Protein AF-A0A1Z8L469-F1 (afdb_monomer)

pLDDT: mean 81.45, std 13.42, range [45.41, 95.38]

Sequence (84 aa):
MKKFIVHYEIVFEKYDNAVQGSMEVKLGEEMSDPDGYVYKVKNEDDAMKYVDDFYYHNAESDMIRLPKDFDGDTHLDITKVIKK

Structure (mmCIF, N/CA/C/O backbone):
data_AF-A0A1Z8L469-F1
#
_entry.id   AF-A0A1Z8L469-F1
#
loop_
_atom_site.group_PDB
_atom_site.id
_atom_site.type_symbol
_atom_site.label_atom_id
_atom_site.label_alt_id
_atom_site.label_comp_id
_atom_site.label_asym_id
_atom_site.label_entity_id
_atom_site.label_seq_id
_atom_site.pdbx_PDB_ins_code
_atom_site.Cartn_x
_atom_site.Cartn_y
_atom_site.Cartn_z
_atom_site.occupancy
_atom_site.B_iso_or_equiv
_atom_site.auth_seq_id
_atom_site.auth_comp_id
_atom_site.auth_asym_id
_atom_site.auth_atom_id
_atom_site.pdbx_PDB_model_num
ATOM 1 N N . MET A 1 1 ? -7.311 -6.217 17.338 1.00 73.88 1 MET A N 1
ATOM 2 C CA . MET A 1 1 ? -7.173 -4.888 16.709 1.00 73.88 1 MET A CA 1
ATOM 3 C C . MET A 1 1 ? -7.680 -5.013 15.287 1.00 73.88 1 MET A C 1
ATOM 5 O O . MET A 1 1 ? -7.331 -6.008 14.664 1.00 73.88 1 MET A O 1
ATOM 9 N N . LYS A 1 2 ? -8.551 -4.111 14.821 1.00 89.50 2 LYS A N 1
ATOM 10 C CA . LYS A 1 2 ? -9.099 -4.213 13.459 1.00 89.50 2 LYS A CA 1
ATOM 11 C C . LYS A 1 2 ? -8.037 -3.779 12.450 1.00 89.50 2 LYS A C 1
ATOM 13 O O . LYS A 1 2 ? -7.319 -2.814 12.710 1.00 89.50 2 LYS A O 1
ATOM 18 N N . LYS A 1 3 ? -7.940 -4.477 11.325 1.00 93.75 3 LYS A N 1
ATOM 19 C CA . LYS A 1 3 ? -6.966 -4.188 10.269 1.00 93.75 3 LYS A CA 1
ATOM 20 C C . LYS A 1 3 ? -7.486 -4.572 8.891 1.00 93.75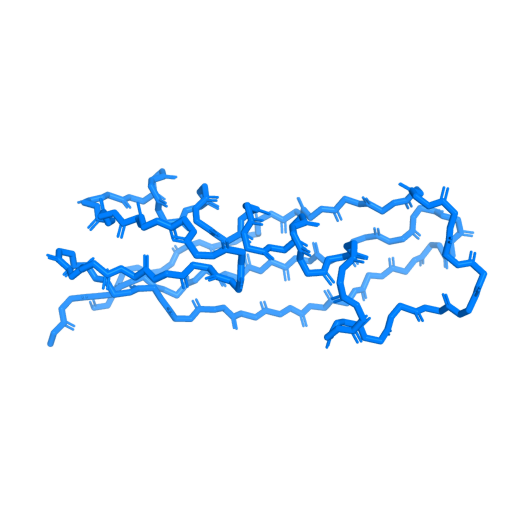 3 LYS A C 1
ATOM 22 O O . LYS A 1 3 ? -8.420 -5.362 8.766 1.00 93.75 3 LYS A O 1
ATOM 27 N N . PHE A 1 4 ? -6.845 -4.038 7.867 1.00 95.12 4 PHE A N 1
ATOM 28 C CA . PHE A 1 4 ? -6.946 -4.511 6.500 1.00 95.12 4 PHE A CA 1
ATOM 29 C C . PHE A 1 4 ? -5.650 -5.217 6.109 1.00 95.12 4 PHE A C 1
ATOM 31 O O . PHE A 1 4 ? -4.564 -4.824 6.526 1.00 95.12 4 PHE A O 1
ATOM 38 N N . ILE A 1 5 ? -5.770 -6.282 5.327 1.00 95.38 5 ILE A N 1
ATOM 39 C CA . ILE A 1 5 ? -4.665 -6.843 4.556 1.00 95.38 5 ILE A CA 1
ATOM 40 C C . ILE A 1 5 ? -4.947 -6.481 3.108 1.00 95.38 5 ILE A C 1
ATOM 42 O O . ILE A 1 5 ? -5.933 -6.957 2.542 1.00 95.38 5 ILE A O 1
ATOM 46 N N . VAL A 1 6 ? -4.112 -5.618 2.547 1.00 94.25 6 VAL A N 1
ATOM 47 C CA . VAL A 1 6 ? -4.203 -5.180 1.155 1.00 94.25 6 VAL A CA 1
ATOM 48 C C . VAL A 1 6 ? -3.207 -6.006 0.358 1.00 94.25 6 VAL A C 1
ATOM 50 O O . VAL A 1 6 ? -2.013 -5.977 0.644 1.00 94.25 6 VAL A O 1
ATOM 53 N N . HIS A 1 7 ? -3.701 -6.779 -0.597 1.00 93.88 7 HIS A N 1
ATOM 54 C CA . HIS A 1 7 ? -2.902 -7.514 -1.567 1.00 93.88 7 HIS A CA 1
ATOM 55 C C . HIS A 1 7 ? -2.796 -6.688 -2.841 1.00 93.88 7 HIS A C 1
ATOM 57 O O . HIS A 1 7 ? -3.795 -6.131 -3.302 1.00 93.88 7 HIS A O 1
ATOM 63 N N . TYR A 1 8 ? -1.596 -6.631 -3.399 1.00 90.94 8 TYR A N 1
ATOM 64 C CA . TYR A 1 8 ? -1.301 -5.826 -4.571 1.00 90.94 8 TYR A CA 1
ATOM 65 C C . TYR A 1 8 ? -0.304 -6.530 -5.486 1.00 90.94 8 TYR A C 1
ATOM 67 O O . TYR A 1 8 ? 0.426 -7.432 -5.064 1.00 90.94 8 TYR A O 1
ATOM 75 N N . GLU A 1 9 ? -0.283 -6.102 -6.737 1.00 90.12 9 GLU A N 1
ATOM 76 C CA . GLU A 1 9 ? 0.691 -6.479 -7.747 1.00 90.12 9 GLU A CA 1
ATOM 77 C C . GLU A 1 9 ? 1.401 -5.226 -8.232 1.00 90.12 9 GLU A C 1
ATOM 79 O O . GLU A 1 9 ? 0.780 -4.196 -8.466 1.00 90.12 9 GLU A O 1
ATOM 84 N N . ILE A 1 10 ? 2.716 -5.315 -8.352 1.00 85.06 10 ILE A N 1
ATOM 85 C CA . ILE A 1 10 ? 3.531 -4.308 -9.013 1.00 85.06 10 ILE A CA 1
ATOM 86 C C . ILE A 1 10 ? 3.741 -4.814 -10.425 1.00 85.06 10 ILE A C 1
ATOM 88 O O . ILE A 1 10 ? 4.457 -5.803 -10.608 1.00 85.06 10 ILE A O 1
ATOM 92 N N . VAL A 1 11 ? 3.097 -4.180 -11.395 1.00 85.19 11 VAL A N 1
ATOM 93 C CA . VAL A 1 11 ? 3.175 -4.568 -12.802 1.00 85.19 11 VAL A CA 1
ATOM 94 C C . VAL A 1 11 ? 4.301 -3.782 -13.456 1.00 85.19 11 VAL A C 1
ATOM 96 O O . VAL A 1 11 ? 4.370 -2.565 -13.300 1.00 85.19 11 VAL A O 1
ATOM 99 N N . PHE A 1 12 ? 5.184 -4.463 -14.188 1.00 79.94 12 PHE A N 1
ATOM 100 C CA . PHE A 1 12 ? 6.196 -3.803 -15.007 1.00 79.94 12 PHE A CA 1
ATOM 101 C C . PHE A 1 12 ? 5.875 -4.036 -16.482 1.00 79.94 12 PHE A C 1
ATOM 103 O O . PHE A 1 12 ? 6.173 -5.093 -17.046 1.00 79.94 12 PHE A O 1
ATOM 110 N N . GLU A 1 13 ? 5.271 -3.035 -17.122 1.00 78.06 13 GLU A N 1
ATOM 111 C CA . GLU A 1 13 ? 4.695 -3.179 -18.464 1.00 78.06 13 GLU A CA 1
ATOM 112 C C . GLU A 1 13 ? 5.747 -3.566 -19.515 1.00 78.06 13 GLU A C 1
ATOM 114 O O . GLU A 1 13 ? 5.484 -4.377 -20.403 1.00 78.06 13 GLU A O 1
ATOM 119 N N . LYS A 1 14 ? 6.980 -3.060 -19.380 1.00 77.50 14 LYS A N 1
ATOM 120 C CA . LYS A 1 14 ? 8.080 -3.365 -20.314 1.00 77.50 14 LYS A CA 1
ATOM 121 C C . LYS A 1 14 ? 8.580 -4.800 -20.256 1.00 77.50 14 LYS A C 1
ATOM 123 O O . LYS A 1 14 ? 9.165 -5.274 -21.229 1.00 77.50 14 LYS A O 1
ATOM 128 N N . TYR A 1 15 ? 8.402 -5.469 -19.122 1.00 74.94 15 TYR A N 1
ATOM 129 C CA . TYR A 1 15 ? 8.992 -6.780 -18.862 1.00 74.94 15 TYR A CA 1
ATOM 130 C C . TYR A 1 15 ? 7.952 -7.906 -18.855 1.00 74.94 15 TYR A C 1
ATOM 132 O O . TYR A 1 15 ? 8.334 -9.047 -18.593 1.00 74.94 15 TYR A O 1
ATOM 140 N N . ASP A 1 16 ? 6.678 -7.594 -19.148 1.00 80.19 16 ASP A N 1
ATOM 141 C CA . ASP A 1 16 ? 5.536 -8.524 -19.101 1.00 80.19 16 ASP A CA 1
ATOM 142 C C . ASP A 1 16 ? 5.569 -9.394 -17.832 1.00 80.19 16 ASP A C 1
ATOM 144 O O . ASP A 1 16 ? 5.495 -10.625 -17.856 1.00 80.19 16 ASP A O 1
ATOM 148 N N . ASN A 1 17 ? 5.814 -8.739 -16.696 1.00 79.62 17 ASN A N 1
ATOM 149 C CA . ASN A 1 17 ? 5.945 -9.393 -15.407 1.00 79.62 17 ASN A CA 1
ATOM 150 C C . ASN A 1 17 ? 5.258 -8.578 -14.307 1.00 79.62 17 ASN A C 1
ATOM 152 O O . ASN A 1 17 ? 5.004 -7.380 -14.431 1.00 79.62 17 ASN A O 1
ATOM 156 N N . ALA A 1 18 ? 4.960 -9.259 -13.204 1.00 84.19 18 ALA A N 1
ATOM 157 C CA . ALA A 1 18 ? 4.413 -8.634 -12.015 1.00 84.19 18 ALA A CA 1
ATOM 158 C C . ALA A 1 18 ? 4.995 -9.269 -10.751 1.00 84.19 18 ALA A C 1
ATOM 160 O O . ALA A 1 18 ? 5.300 -10.466 -10.715 1.00 84.19 18 ALA A O 1
ATOM 161 N N . VAL A 1 19 ? 5.142 -8.464 -9.700 1.00 84.00 19 VAL A N 1
ATOM 162 C CA . VAL A 1 19 ? 5.550 -8.922 -8.368 1.00 84.00 19 VAL A CA 1
ATOM 163 C C . VAL A 1 19 ? 4.386 -8.750 -7.408 1.00 84.00 19 VAL A C 1
ATOM 165 O O . VAL A 1 19 ? 3.867 -7.652 -7.237 1.00 84.00 19 VAL A O 1
ATOM 168 N N . GLN A 1 20 ? 3.992 -9.839 -6.751 1.00 88.31 20 GLN A N 1
ATOM 169 C CA . GLN A 1 20 ? 2.902 -9.820 -5.781 1.00 88.31 20 GLN A CA 1
ATOM 170 C C . GLN A 1 20 ? 3.404 -9.422 -4.390 1.00 88.31 20 GLN A C 1
ATOM 172 O O . GLN A 1 20 ? 4.466 -9.864 -3.942 1.00 88.31 20 GLN A O 1
ATOM 177 N N . GLY A 1 21 ? 2.599 -8.640 -3.677 1.00 87.88 21 GLY A N 1
ATOM 178 C CA . GLY A 1 21 ? 2.862 -8.207 -2.312 1.00 87.88 21 GLY A CA 1
ATOM 179 C C . GLY A 1 21 ? 1.599 -8.149 -1.458 1.00 87.88 21 GLY A C 1
ATOM 180 O O . GLY A 1 21 ? 0.469 -8.316 -1.925 1.00 87.88 21 GLY A O 1
ATOM 181 N N . SER A 1 22 ? 1.795 -7.933 -0.159 1.00 92.00 22 SER A N 1
ATOM 182 C CA . SER A 1 22 ? 0.696 -7.629 0.751 1.00 92.00 22 SER A CA 1
ATOM 183 C C . SER A 1 22 ? 1.152 -6.730 1.887 1.00 92.00 22 SER A C 1
ATOM 185 O O . SER A 1 22 ? 2.230 -6.952 2.440 1.00 92.00 22 SER A O 1
ATOM 187 N N . MET A 1 23 ? 0.302 -5.787 2.284 1.00 90.88 23 MET A N 1
ATOM 188 C CA . MET A 1 23 ? 0.555 -4.870 3.388 1.00 90.88 23 MET A CA 1
ATOM 189 C C . MET A 1 23 ? -0.535 -4.975 4.455 1.00 90.88 23 MET A C 1
ATOM 191 O O . MET A 1 23 ? -1.730 -5.042 4.158 1.00 90.88 23 MET A O 1
ATOM 195 N N . GLU A 1 24 ? -0.106 -4.988 5.716 1.00 93.88 24 GLU A N 1
ATOM 196 C CA . GLU A 1 24 ? -0.999 -4.864 6.863 1.00 93.88 24 GLU A CA 1
ATOM 197 C C . GLU A 1 24 ? -1.240 -3.389 7.178 1.00 93.88 24 GLU A C 1
ATOM 199 O O . GLU A 1 24 ? -0.309 -2.643 7.467 1.00 93.88 24 GLU A O 1
ATOM 204 N N . VAL A 1 25 ? -2.510 -2.998 7.170 1.00 92.81 25 VAL A N 1
ATOM 205 C CA . VAL A 1 25 ? -2.965 -1.628 7.378 1.00 92.81 25 VAL A CA 1
ATOM 206 C C . VAL A 1 25 ? -3.855 -1.577 8.614 1.00 92.81 25 VAL A C 1
ATOM 208 O O . VAL A 1 25 ? -4.917 -2.201 8.676 1.00 92.81 25 VAL A O 1
ATOM 211 N N . LYS A 1 26 ? -3.421 -0.848 9.639 1.00 93.19 26 LYS A N 1
ATOM 212 C CA . LYS A 1 26 ? -4.116 -0.788 10.929 1.00 93.19 26 LYS A CA 1
ATOM 213 C C . LYS A 1 26 ? -5.313 0.160 10.869 1.00 93.19 26 LYS A C 1
ATOM 215 O O . LYS A 1 26 ? -5.197 1.285 10.398 1.00 93.19 26 LYS A O 1
ATOM 220 N N . LEU A 1 27 ? -6.464 -0.273 11.387 1.00 91.06 27 LEU A N 1
ATOM 221 C CA . LEU A 1 27 ? -7.681 0.541 11.394 1.00 91.06 27 LEU A CA 1
ATOM 222 C C . LEU A 1 27 ? -7.728 1.468 12.613 1.00 91.06 27 LEU A C 1
ATOM 224 O O . LEU A 1 27 ? -7.680 1.002 13.752 1.00 91.06 27 LEU A O 1
ATOM 228 N N . GLY A 1 28 ? -7.945 2.760 12.373 1.00 85.00 28 GLY A N 1
ATOM 229 C CA . GLY A 1 28 ? -8.180 3.768 13.409 1.00 85.00 28 GLY A CA 1
ATOM 230 C C . GLY A 1 28 ? -6.919 4.306 14.091 1.00 85.00 28 GLY A C 1
ATOM 231 O O . GLY A 1 28 ? -7.038 5.250 14.873 1.00 85.00 28 GLY A O 1
ATOM 232 N N . GLU A 1 29 ? -5.748 3.752 13.775 1.00 85.50 29 GLU A N 1
ATOM 233 C CA . GLU A 1 29 ? -4.440 4.275 14.180 1.00 85.50 29 GLU A CA 1
ATOM 234 C C . GLU A 1 29 ? -3.884 5.218 13.108 1.00 85.50 29 GLU A C 1
ATOM 236 O O . GLU A 1 29 ? -4.241 5.126 11.932 1.00 85.50 29 GLU A O 1
ATOM 241 N N . GLU A 1 30 ? -3.027 6.141 13.537 1.00 90.31 30 GLU A N 1
ATOM 242 C CA . GLU A 1 30 ? -2.220 6.946 12.626 1.00 90.31 30 GLU A CA 1
ATOM 243 C C . GLU A 1 30 ? -1.038 6.105 12.143 1.00 90.31 30 GLU A C 1
ATOM 245 O O . GLU A 1 30 ? -0.332 5.484 12.941 1.00 90.31 30 GLU A O 1
ATOM 250 N N . MET A 1 31 ? -0.854 6.058 10.830 1.00 85.62 31 MET A N 1
ATOM 251 C CA . MET A 1 31 ? 0.279 5.410 10.181 1.00 85.62 31 MET A CA 1
ATOM 252 C C . MET A 1 31 ? 1.016 6.443 9.347 1.00 85.62 31 MET A C 1
ATOM 254 O O . MET A 1 31 ? 0.381 7.313 8.759 1.00 85.62 31 MET A O 1
ATOM 258 N N . SER A 1 32 ? 2.336 6.336 9.285 1.00 83.69 32 SER A N 1
ATOM 259 C CA . SER A 1 32 ? 3.153 7.200 8.438 1.00 83.69 32 SER A CA 1
ATOM 260 C C . SER A 1 32 ? 3.683 6.421 7.246 1.00 83.69 32 SER A C 1
ATOM 262 O O . SER A 1 32 ? 3.973 5.226 7.365 1.00 83.69 32 SER A O 1
ATOM 264 N N . ASP A 1 33 ? 3.791 7.083 6.103 1.00 79.31 33 ASP A N 1
ATOM 265 C CA . ASP A 1 33 ? 4.650 6.618 5.019 1.00 79.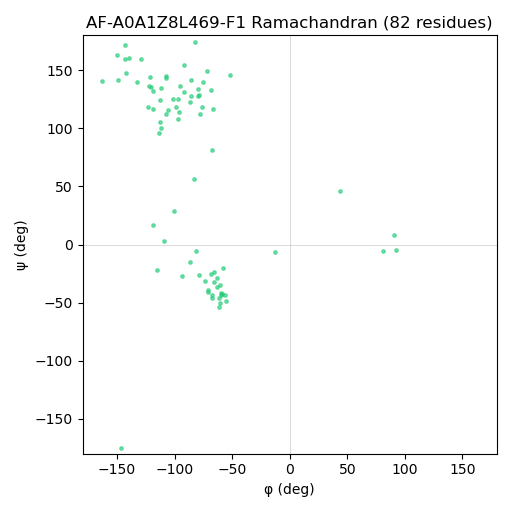31 33 ASP A CA 1
ATOM 266 C C . ASP A 1 33 ? 6.115 7.057 5.270 1.00 79.31 33 ASP A C 1
ATOM 268 O O . ASP A 1 33 ? 6.395 7.745 6.263 1.00 79.31 33 ASP A O 1
ATOM 272 N N . PRO A 1 34 ? 7.078 6.629 4.434 1.00 73.25 34 PRO A N 1
ATOM 273 C CA . PRO A 1 34 ? 8.484 7.001 4.603 1.00 73.25 34 PRO A CA 1
ATOM 274 C C . PRO A 1 34 ? 8.785 8.490 4.405 1.00 73.25 34 PRO A C 1
ATOM 276 O O . PRO A 1 34 ? 9.761 8.975 4.978 1.00 73.25 34 PRO A O 1
ATOM 279 N N . ASP A 1 35 ? 7.945 9.210 3.660 1.00 75.94 35 ASP A N 1
ATOM 280 C CA . ASP A 1 35 ? 8.070 10.655 3.431 1.00 75.94 35 ASP A CA 1
ATOM 281 C C . ASP A 1 35 ? 7.494 11.480 4.599 1.00 75.94 35 ASP A C 1
ATOM 283 O O . ASP A 1 35 ? 7.654 12.702 4.669 1.00 75.94 35 ASP A O 1
ATOM 287 N N . GLY A 1 36 ? 6.880 10.807 5.576 1.00 81.88 36 GLY A N 1
ATOM 288 C CA . GLY A 1 36 ? 6.358 11.396 6.802 1.00 81.88 36 GLY A CA 1
ATOM 289 C C . GLY A 1 36 ? 4.902 11.849 6.704 1.00 81.88 36 GLY A C 1
ATOM 290 O O . GLY A 1 36 ? 4.406 12.469 7.652 1.00 81.88 36 GLY A O 1
ATOM 291 N N . TYR A 1 37 ? 4.190 11.532 5.619 1.00 82.75 37 TYR A N 1
ATOM 292 C CA . TYR A 1 37 ? 2.753 11.772 5.527 1.00 82.75 37 TYR A CA 1
ATOM 293 C C . TYR A 1 37 ? 2.006 10.847 6.480 1.00 82.75 37 TYR A C 1
ATOM 295 O O . TYR A 1 37 ? 2.257 9.646 6.549 1.00 82.75 37 TYR A O 1
ATOM 303 N N . VAL A 1 38 ? 1.074 11.424 7.239 1.00 88.38 38 VAL A N 1
ATOM 304 C CA . VAL A 1 38 ? 0.291 10.705 8.247 1.00 88.38 38 VAL A CA 1
ATOM 305 C C . VAL A 1 38 ? -1.097 10.392 7.704 1.00 88.38 38 VAL A C 1
ATOM 307 O O . VAL A 1 38 ? -1.866 11.283 7.342 1.00 88.38 38 VAL A O 1
ATOM 310 N N . TYR A 1 39 ? -1.446 9.113 7.740 1.00 87.94 39 TYR A N 1
ATOM 311 C CA . TYR A 1 39 ? -2.712 8.557 7.300 1.00 87.94 39 TYR A CA 1
ATOM 312 C C . TYR A 1 39 ? -3.500 8.044 8.494 1.00 87.94 39 TYR A C 1
ATOM 314 O O . TYR A 1 39 ? -2.983 7.325 9.348 1.00 87.94 39 TYR A O 1
ATOM 322 N N . LYS A 1 40 ? -4.794 8.365 8.529 1.00 91.44 40 LYS A N 1
ATOM 323 C CA . LYS A 1 40 ? -5.733 7.795 9.495 1.00 91.44 40 LYS A CA 1
ATOM 324 C C . LYS A 1 40 ? -6.747 6.934 8.765 1.00 91.44 40 LYS A C 1
ATOM 326 O O . LYS A 1 40 ? -7.761 7.447 8.295 1.00 91.44 40 LYS A O 1
ATOM 331 N N . VAL A 1 41 ? -6.483 5.634 8.715 1.00 91.25 41 VAL A N 1
ATOM 332 C CA . VAL A 1 41 ? -7.301 4.678 7.962 1.00 91.25 41 VAL A CA 1
ATOM 333 C C . VAL A 1 41 ? -8.594 4.369 8.710 1.00 91.25 41 VAL A C 1
ATOM 335 O O . VAL A 1 41 ? -8.570 3.846 9.829 1.00 91.25 41 VAL A O 1
ATOM 338 N N . LYS A 1 42 ? -9.743 4.685 8.105 1.00 92.44 42 LYS A N 1
ATOM 339 C CA . LYS A 1 42 ? -11.078 4.483 8.700 1.00 92.44 42 LYS A CA 1
ATOM 340 C C . LYS A 1 42 ? -11.916 3.465 7.935 1.00 92.44 42 LYS A C 1
ATOM 342 O O . LYS A 1 42 ? -12.851 2.899 8.507 1.00 92.44 42 LYS A O 1
ATOM 347 N N . ASN A 1 43 ? -11.601 3.230 6.669 1.00 93.38 43 ASN A N 1
ATOM 348 C CA . ASN A 1 43 ? -12.334 2.336 5.783 1.00 93.38 43 ASN A CA 1
ATOM 349 C C . ASN A 1 43 ? -11.380 1.647 4.788 1.00 93.38 43 ASN A C 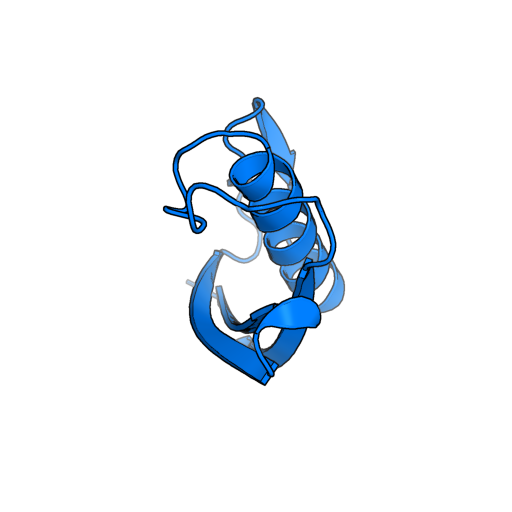1
ATOM 351 O O . ASN A 1 43 ? -10.161 1.743 4.916 1.00 93.38 43 ASN A O 1
ATOM 355 N N . GLU A 1 44 ? -11.959 0.879 3.868 1.00 93.50 44 GLU A N 1
ATOM 356 C CA . GLU A 1 44 ? -11.227 0.132 2.844 1.00 93.50 44 GLU A CA 1
ATOM 357 C C . GLU A 1 44 ? -10.544 1.061 1.834 1.00 93.50 44 GLU A C 1
ATOM 359 O O . GLU A 1 44 ? -9.363 0.877 1.562 1.00 93.50 44 GLU A O 1
ATOM 364 N N . ASP A 1 45 ? -11.238 2.106 1.377 1.00 93.50 45 ASP A N 1
ATOM 365 C CA . ASP A 1 45 ? -10.708 3.090 0.424 1.00 93.50 45 ASP A CA 1
ATOM 366 C C . ASP A 1 45 ? -9.466 3.813 0.974 1.00 93.50 45 ASP A C 1
ATOM 368 O O . ASP A 1 45 ? -8.467 3.971 0.277 1.00 93.50 45 ASP A O 1
ATOM 372 N N . ASP A 1 46 ? -9.487 4.192 2.255 1.00 92.69 46 ASP A N 1
ATOM 373 C CA . ASP A 1 46 ? -8.342 4.791 2.943 1.00 92.69 46 ASP A CA 1
ATOM 374 C C . ASP A 1 46 ? -7.157 3.812 3.007 1.00 92.69 46 ASP A C 1
ATOM 376 O O . ASP A 1 46 ? -6.002 4.226 2.927 1.00 92.69 46 ASP A O 1
ATOM 380 N N . ALA A 1 47 ? -7.432 2.513 3.183 1.00 92.50 47 ALA A N 1
ATOM 381 C CA . ALA A 1 47 ? -6.397 1.485 3.235 1.00 92.50 47 ALA A CA 1
ATOM 382 C C . ALA A 1 47 ? -5.770 1.256 1.859 1.00 92.50 47 ALA A C 1
ATOM 384 O O . ALA A 1 47 ? -4.555 1.113 1.764 1.00 92.50 47 ALA A O 1
ATOM 385 N N . MET A 1 48 ? -6.594 1.251 0.810 1.00 92.25 48 MET A N 1
ATOM 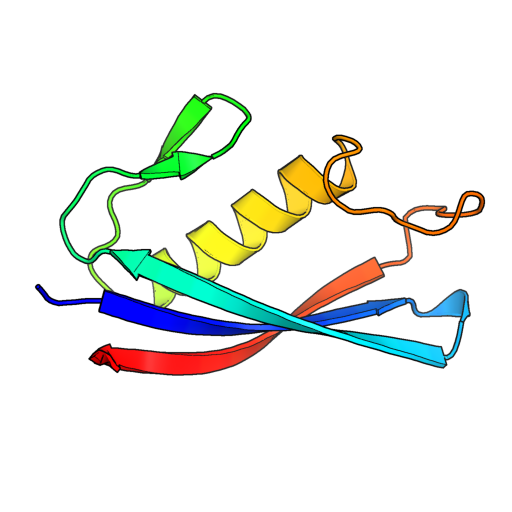386 C CA . MET A 1 48 ? -6.141 1.178 -0.574 1.00 92.25 48 MET A CA 1
ATOM 387 C C . MET A 1 48 ? -5.259 2.374 -0.917 1.00 92.25 48 MET A C 1
ATOM 389 O O . MET A 1 48 ? -4.131 2.184 -1.361 1.00 92.25 48 MET A O 1
ATOM 393 N N . LYS A 1 49 ? -5.730 3.588 -0.611 1.00 90.50 49 LYS A N 1
ATOM 394 C CA . LYS A 1 49 ? -4.970 4.818 -0.835 1.00 90.50 49 LYS A CA 1
ATOM 395 C C . LYS A 1 49 ? -3.642 4.830 -0.082 1.00 90.50 49 LYS A C 1
ATOM 397 O O . LYS A 1 49 ? -2.635 5.211 -0.653 1.00 90.50 49 LYS A O 1
ATOM 402 N N . TYR A 1 50 ? -3.627 4.397 1.180 1.00 90.00 50 TYR A N 1
ATOM 403 C CA . TYR A 1 50 ? -2.379 4.323 1.939 1.00 90.00 50 TYR A CA 1
ATOM 404 C C . TYR A 1 50 ? -1.349 3.412 1.264 1.00 90.00 50 TYR A C 1
ATOM 406 O O . TYR A 1 50 ? -0.180 3.763 1.216 1.00 90.00 50 TYR A O 1
ATOM 414 N N . VAL A 1 51 ? -1.764 2.248 0.756 1.00 89.50 51 VAL A N 1
ATOM 415 C CA . VAL A 1 51 ? -0.844 1.310 0.092 1.00 89.50 51 VAL A CA 1
ATOM 416 C C . VAL A 1 51 ? -0.373 1.838 -1.257 1.00 89.50 51 VAL A C 1
ATOM 418 O O . VAL A 1 51 ? 0.801 1.669 -1.578 1.00 89.50 51 VAL A O 1
ATOM 421 N N . ASP A 1 52 ? -1.263 2.480 -2.011 1.00 86.88 52 ASP A N 1
ATOM 422 C CA . ASP A 1 52 ? -0.938 3.130 -3.280 1.00 86.88 52 ASP A CA 1
ATOM 423 C C . ASP A 1 52 ? 0.088 4.257 -3.079 1.00 86.88 52 ASP A C 1
ATOM 425 O O . ASP A 1 52 ? 1.179 4.200 -3.642 1.00 86.88 52 ASP A O 1
ATOM 429 N N . ASP A 1 53 ? -0.195 5.196 -2.168 1.00 84.62 53 ASP A N 1
ATOM 430 C CA . ASP A 1 53 ? 0.708 6.301 -1.827 1.00 84.62 53 ASP A CA 1
ATOM 431 C C . ASP A 1 53 ? 2.040 5.765 -1.260 1.00 84.62 53 ASP A C 1
ATOM 433 O O . ASP A 1 53 ? 3.118 6.161 -1.704 1.00 84.62 53 ASP A O 1
ATOM 437 N N . PHE A 1 54 ? 1.992 4.802 -0.327 1.00 84.38 54 PHE A N 1
ATOM 438 C CA . PHE A 1 54 ? 3.195 4.171 0.225 1.00 84.38 54 PHE A CA 1
ATOM 439 C C . PHE A 1 54 ? 4.049 3.560 -0.885 1.00 84.38 54 PHE A C 1
ATOM 441 O O . PHE A 1 54 ? 5.268 3.709 -0.867 1.00 84.38 54 PHE A O 1
ATOM 448 N N . TYR A 1 55 ? 3.448 2.865 -1.851 1.00 77.75 55 TYR A N 1
ATOM 449 C CA . TYR A 1 55 ? 4.197 2.302 -2.966 1.00 77.75 55 TYR A CA 1
ATOM 450 C C . TYR A 1 55 ? 4.759 3.386 -3.883 1.00 77.75 55 TYR A C 1
ATOM 452 O O . TYR A 1 55 ? 5.940 3.315 -4.200 1.00 77.75 55 TYR A O 1
ATOM 460 N N . TYR A 1 56 ? 3.965 4.387 -4.266 1.00 73.81 56 TYR A N 1
ATOM 461 C CA . TYR A 1 56 ? 4.404 5.480 -5.134 1.00 73.81 56 TYR A CA 1
ATOM 462 C C . TYR A 1 56 ? 5.645 6.182 -4.557 1.00 73.81 56 TYR A C 1
ATOM 464 O O . TYR A 1 56 ? 6.679 6.274 -5.220 1.00 73.81 56 TYR A O 1
ATOM 472 N N . HIS A 1 57 ? 5.601 6.541 -3.272 1.00 71.69 57 HIS A N 1
ATOM 473 C CA . HIS A 1 57 ? 6.723 7.169 -2.571 1.00 71.69 57 HIS A CA 1
ATOM 474 C C . HIS A 1 57 ? 7.948 6.237 -2.425 1.00 71.69 57 HIS A C 1
ATOM 476 O O . HIS A 1 57 ? 9.091 6.685 -2.496 1.00 71.69 57 HIS A O 1
ATOM 482 N N . ASN A 1 58 ? 7.752 4.918 -2.289 1.00 65.56 58 ASN A N 1
ATO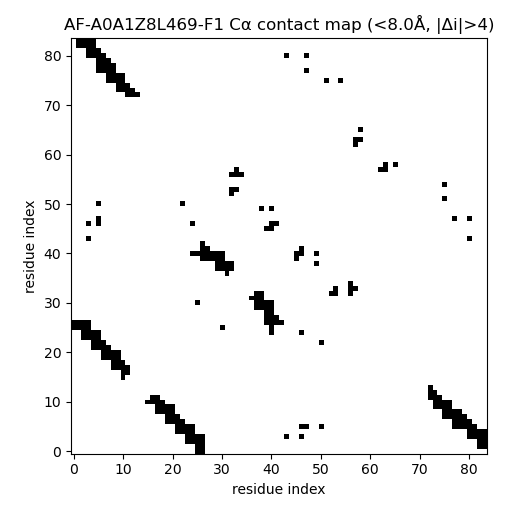M 483 C CA . ASN A 1 58 ? 8.852 3.937 -2.233 1.00 65.56 58 ASN A CA 1
ATOM 484 C C . ASN A 1 58 ? 9.341 3.436 -3.605 1.00 65.56 58 ASN A C 1
ATOM 486 O O . ASN A 1 58 ? 10.389 2.801 -3.683 1.00 65.56 58 ASN A O 1
ATOM 490 N N . ALA A 1 59 ? 8.601 3.648 -4.687 1.00 59.47 59 ALA A N 1
ATOM 491 C CA . ALA A 1 59 ? 9.103 3.403 -6.034 1.00 59.47 59 ALA A CA 1
ATOM 492 C C . ALA A 1 59 ? 10.102 4.504 -6.425 1.00 5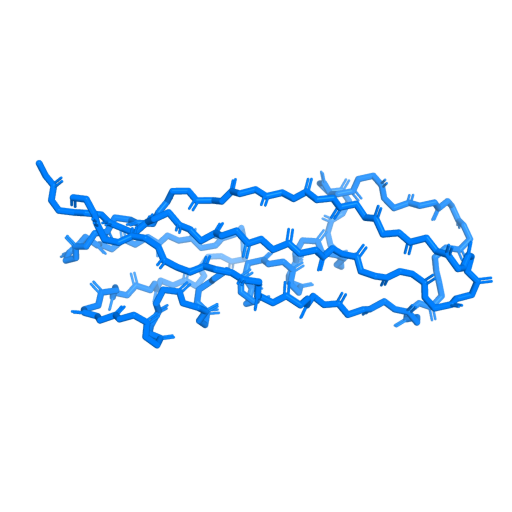9.47 59 ALA A C 1
ATOM 494 O O . ALA A 1 59 ? 11.080 4.238 -7.119 1.00 59.47 59 ALA A O 1
ATOM 495 N N . GLU A 1 60 ? 9.895 5.722 -5.915 1.00 55.28 60 GLU A N 1
ATOM 496 C CA . GLU A 1 60 ? 10.838 6.838 -6.041 1.00 55.28 60 GLU A CA 1
ATOM 497 C C . GLU A 1 60 ? 12.022 6.737 -5.054 1.00 55.28 60 GLU A C 1
ATOM 499 O O . GLU A 1 60 ? 13.114 7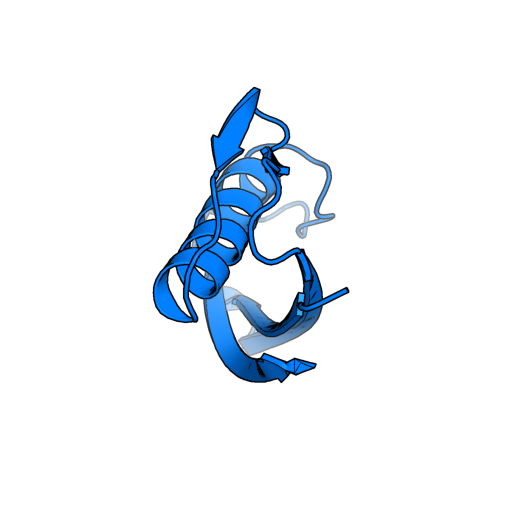.233 -5.336 1.00 55.28 60 GLU A O 1
ATOM 504 N N . SER A 1 61 ? 11.836 6.065 -3.913 1.00 48.19 61 SER A N 1
ATOM 505 C CA . SER A 1 61 ? 12.836 5.888 -2.853 1.00 48.19 61 SER A CA 1
ATOM 506 C C . SER A 1 61 ? 13.267 4.422 -2.760 1.00 48.19 61 SER A C 1
ATOM 508 O O . SER A 1 61 ? 12.494 3.640 -2.236 1.00 48.19 61 SER A O 1
ATOM 510 N N . ASP A 1 62 ? 14.473 4.070 -3.244 1.00 51.41 62 ASP A N 1
ATOM 511 C CA . ASP A 1 62 ? 15.267 2.798 -3.263 1.00 51.41 62 ASP A CA 1
ATOM 512 C C . ASP A 1 62 ? 14.892 1.553 -2.385 1.00 51.41 62 ASP A C 1
ATOM 514 O O . ASP A 1 62 ? 15.530 0.498 -2.486 1.00 51.41 62 ASP A O 1
ATOM 518 N N . MET A 1 63 ? 13.912 1.619 -1.486 1.00 45.41 63 MET A N 1
ATOM 519 C CA . MET A 1 63 ? 13.380 0.555 -0.633 1.00 45.41 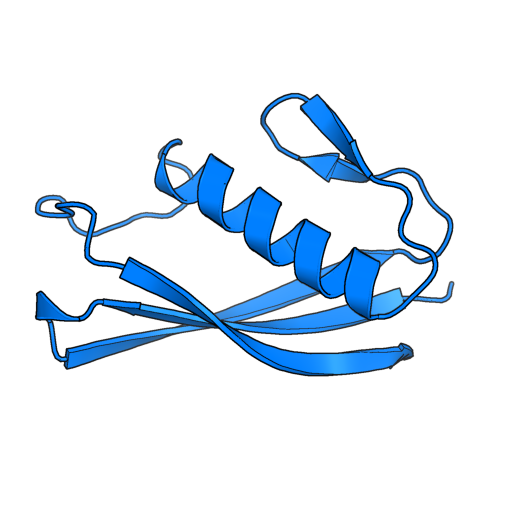63 MET A CA 1
ATOM 520 C C . MET A 1 63 ? 12.725 -0.594 -1.406 1.00 45.41 63 MET A C 1
ATOM 522 O O . MET A 1 63 ? 12.761 -1.738 -0.937 1.00 45.41 63 MET A O 1
ATOM 526 N N . ILE A 1 64 ? 12.170 -0.335 -2.590 1.00 58.03 64 ILE A N 1
ATOM 527 C CA . ILE A 1 64 ? 11.751 -1.385 -3.520 1.00 58.03 64 ILE A CA 1
ATOM 528 C C . ILE A 1 64 ? 12.903 -1.565 -4.499 1.00 58.03 64 ILE A C 1
ATOM 530 O O . ILE A 1 64 ? 13.233 -0.656 -5.252 1.00 58.03 64 ILE A O 1
ATOM 534 N N . ARG A 1 65 ? 13.557 -2.736 -4.476 1.00 55.66 65 ARG A N 1
ATOM 535 C CA . ARG A 1 65 ? 14.582 -3.085 -5.475 1.00 55.66 65 ARG A CA 1
ATOM 536 C C . ARG A 1 65 ? 13.918 -3.250 -6.837 1.00 55.66 65 ARG A C 1
ATOM 538 O O . ARG A 1 65 ? 13.632 -4.366 -7.269 1.00 55.66 65 ARG A O 1
ATOM 545 N N . LEU A 1 66 ? 13.676 -2.130 -7.494 1.00 59.47 66 LEU A N 1
ATOM 546 C CA . LEU A 1 66 ? 13.281 -2.077 -8.882 1.00 59.47 66 LEU A CA 1
ATOM 547 C C . LEU A 1 66 ? 14.507 -2.443 -9.744 1.00 59.47 66 LEU A C 1
ATOM 549 O O . LEU A 1 66 ? 15.654 -2.243 -9.317 1.00 59.47 66 LEU A O 1
ATOM 553 N N . PRO A 1 67 ? 14.317 -3.057 -10.924 1.00 57.69 67 PRO A N 1
ATOM 554 C CA . PRO A 1 67 ? 15.409 -3.290 -11.865 1.00 57.69 67 PRO A CA 1
ATOM 555 C C . PRO A 1 67 ? 16.177 -1.988 -12.140 1.00 57.69 67 PRO A C 1
ATOM 557 O O . PRO A 1 67 ? 15.582 -0.920 -12.185 1.00 57.69 67 PRO A O 1
ATOM 560 N N . LYS A 1 68 ? 17.498 -2.056 -12.352 1.00 54.00 68 LYS A N 1
ATOM 561 C CA . LYS A 1 68 ? 18.336 -0.862 -12.610 1.00 54.00 68 LYS A CA 1
ATOM 562 C C . LYS A 1 68 ? 17.902 -0.036 -13.831 1.00 54.00 68 LYS A C 1
ATOM 564 O O . LYS A 1 68 ? 18.264 1.131 -13.909 1.00 54.00 68 LYS A O 1
ATOM 569 N N . ASP A 1 69 ? 17.138 -0.642 -14.736 1.00 53.22 69 ASP A N 1
ATOM 570 C CA . ASP A 1 69 ? 16.582 -0.029 -15.944 1.00 53.22 69 ASP A CA 1
ATOM 571 C C . ASP A 1 69 ? 15.099 0.354 -15.753 1.00 53.22 69 ASP A C 1
ATOM 573 O O . ASP A 1 69 ? 14.300 0.304 -16.687 1.00 53.22 69 ASP A O 1
ATOM 577 N N . PHE A 1 70 ? 14.700 0.655 -14.516 1.00 58.69 70 PHE A N 1
ATOM 578 C CA . PHE A 1 70 ? 13.375 1.165 -14.187 1.00 58.69 70 PHE A CA 1
ATOM 579 C C . PHE A 1 70 ? 13.202 2.566 -14.779 1.00 58.69 70 PHE A C 1
ATOM 581 O O . PHE A 1 70 ? 13.915 3.497 -14.409 1.00 58.69 70 PHE A O 1
ATOM 588 N N . ASP A 1 71 ? 12.262 2.709 -15.707 1.00 60.91 71 ASP A N 1
ATOM 589 C CA . ASP A 1 71 ? 12.022 3.947 -16.454 1.00 60.91 71 ASP A CA 1
ATOM 590 C C . ASP A 1 71 ? 10.621 4.537 -16.243 1.00 60.91 71 ASP A C 1
ATOM 592 O O . ASP A 1 71 ? 10.206 5.423 -16.988 1.00 60.91 71 ASP A O 1
ATOM 596 N N . GLY A 1 72 ? 9.931 4.098 -15.187 1.00 59.75 72 GLY A N 1
ATOM 597 C CA . GLY A 1 72 ? 8.650 4.656 -14.753 1.00 59.75 72 GLY A CA 1
ATOM 598 C C . GLY A 1 72 ? 7.405 3.969 -15.319 1.00 59.75 72 GLY A C 1
ATOM 599 O O . GLY A 1 72 ? 6.313 4.289 -14.861 1.00 59.75 72 GLY A O 1
ATOM 600 N N . ASP A 1 73 ? 7.535 2.988 -16.222 1.00 72.56 73 ASP A N 1
ATOM 601 C CA . ASP A 1 73 ? 6.390 2.207 -16.735 1.00 72.56 73 ASP A CA 1
ATOM 602 C C . ASP A 1 73 ? 6.018 1.057 -15.775 1.00 72.56 73 ASP A C 1
ATOM 604 O O . ASP A 1 73 ? 6.031 -0.131 -16.122 1.00 72.56 73 ASP A O 1
ATOM 608 N N . THR A 1 74 ? 5.733 1.416 -14.522 1.00 74.69 74 THR A N 1
ATOM 609 C CA . THR A 1 74 ? 5.170 0.501 -13.526 1.00 74.69 74 THR A CA 1
ATOM 610 C C . THR A 1 74 ? 4.001 1.136 -12.809 1.00 74.69 74 THR A C 1
ATOM 612 O O . THR A 1 74 ? 4.093 2.289 -12.386 1.00 74.69 74 THR A O 1
ATOM 615 N N . HIS A 1 75 ? 2.957 0.359 -12.564 1.00 83.88 75 HIS A N 1
ATOM 616 C CA . HIS A 1 75 ? 1.851 0.760 -11.705 1.00 83.88 75 HIS A CA 1
ATOM 617 C C . HIS A 1 75 ? 1.567 -0.317 -10.662 1.00 83.88 75 HIS A C 1
ATOM 619 O O . HIS A 1 75 ? 1.975 -1.477 -10.790 1.00 83.88 75 HIS A O 1
ATOM 625 N N . LEU A 1 76 ? 0.891 0.097 -9.595 1.00 86.88 76 LEU A N 1
ATOM 626 C CA . LEU A 1 76 ? 0.409 -0.801 -8.561 1.00 86.88 76 LEU A CA 1
ATOM 627 C C . LEU A 1 76 ? -1.057 -1.142 -8.831 1.00 86.88 76 LEU A C 1
ATOM 629 O O . LEU A 1 76 ? -1.903 -0.257 -8.918 1.00 86.88 76 LEU A O 1
ATOM 633 N N . ASP A 1 77 ? -1.361 -2.433 -8.905 1.00 90.38 77 ASP A N 1
ATOM 634 C CA . ASP A 1 77 ? -2.720 -2.953 -8.997 1.00 90.38 77 ASP A CA 1
ATOM 635 C C . ASP A 1 77 ? -3.131 -3.574 -7.660 1.00 90.38 77 ASP A C 1
ATOM 637 O O . ASP A 1 77 ? -2.576 -4.579 -7.211 1.00 90.38 77 ASP A O 1
ATOM 641 N N . ILE A 1 78 ? -4.142 -3.002 -7.001 1.00 91.88 78 ILE A N 1
ATOM 642 C CA . ILE A 1 78 ? -4.721 -3.593 -5.788 1.00 91.88 78 ILE A CA 1
ATOM 643 C C . ILE A 1 78 ? -5.651 -4.737 -6.192 1.00 91.88 78 ILE A C 1
ATOM 645 O O . ILE A 1 78 ? -6.722 -4.522 -6.755 1.00 91.88 78 ILE A O 1
ATOM 649 N N . THR A 1 79 ? -5.271 -5.968 -5.854 1.00 94.06 79 THR A N 1
ATOM 650 C CA . THR A 1 79 ? -6.002 -7.173 -6.275 1.00 94.06 79 THR A CA 1
ATOM 651 C C . THR A 1 79 ? -7.032 -7.641 -5.257 1.00 94.06 79 THR A C 1
ATOM 653 O O . THR A 1 79 ? -8.014 -8.296 -5.618 1.00 94.06 79 THR A O 1
ATOM 656 N N . LYS A 1 80 ? -6.828 -7.346 -3.965 1.00 94.94 80 LYS A N 1
ATOM 657 C CA . LYS A 1 80 ? -7.746 -7.773 -2.901 1.00 94.94 80 LYS A CA 1
ATOM 658 C C . LYS A 1 80 ? -7.545 -6.992 -1.612 1.00 94.94 80 LYS A C 1
ATOM 660 O O . LYS A 1 80 ? -6.418 -6.846 -1.153 1.00 94.94 80 LYS A O 1
ATOM 665 N N . VAL A 1 81 ? -8.637 -6.653 -0.930 1.00 93.56 81 VAL A N 1
ATOM 666 C CA . VAL A 1 81 ? -8.592 -6.144 0.446 1.00 93.56 81 VAL A CA 1
ATOM 667 C C . VAL A 1 81 ? -9.361 -7.073 1.384 1.00 93.56 81 VAL A C 1
ATOM 669 O O . VAL A 1 81 ? -10.465 -7.526 1.088 1.00 93.56 81 VAL A O 1
ATOM 672 N N . ILE A 1 82 ? -8.754 -7.424 2.519 1.00 95.25 82 ILE A N 1
ATOM 673 C CA . ILE A 1 82 ? -9.340 -8.327 3.519 1.00 95.25 82 ILE A CA 1
ATOM 674 C C . ILE A 1 82 ? -9.405 -7.620 4.864 1.00 95.25 82 ILE A C 1
ATOM 676 O O . ILE A 1 82 ? -8.374 -7.320 5.462 1.00 95.25 82 ILE A O 1
ATOM 680 N N . LYS A 1 83 ? -10.611 -7.436 5.398 1.00 93.25 83 LYS A N 1
ATOM 681 C CA . LYS A 1 83 ? -10.818 -6.931 6.760 1.00 93.25 83 LYS A CA 1
ATOM 682 C C . LYS A 1 83 ? -10.63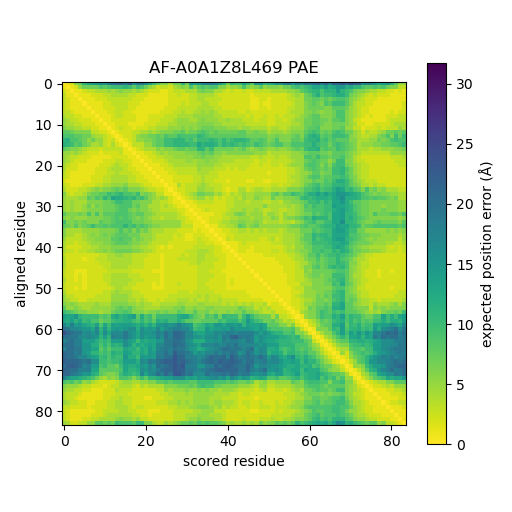4 -8.049 7.795 1.00 93.25 83 LYS A C 1
ATOM 684 O O . LYS A 1 83 ? -11.276 -9.094 7.678 1.00 93.25 83 LYS A O 1
ATOM 689 N N . LYS A 1 84 ? -9.790 -7.831 8.809 1.00 90.56 84 LYS A N 1
ATOM 690 C CA . LYS A 1 84 ? -9.545 -8.745 9.940 1.00 90.56 84 LYS A CA 1
ATOM 691 C C . LYS A 1 84 ? -9.676 -8.056 11.298 1.00 90.56 84 LYS A C 1
ATOM 693 O O . LYS A 1 84 ? -9.547 -6.811 11.373 1.00 90.56 84 LYS A O 1
#

Nearest PDB structures (foldseek):
  7mc9-assembly2_C  TM=4.789E-01  e=3.184E+00  Porcine epidemic diarrhea virus
  8itn-assembly1_A-2  TM=3.757E-01  e=3.005E+00  Caenorhabditis elegans
  7ay2-assembly1_B  TM=5.468E-01  e=8.993E+00  Homo sapiens
  7qep-assembly1_MD  TM=2.898E-01  e=4.248E+00  Encephalitozoon cuniculi GB-M1

Radius of gyration: 13.27 Å; Cα contacts (8 Å, |Δi|>4): 139; chains: 1; bounding box: 31×22×37 Å

Foldseek 3Di:
DKWKKWKKWKDQPVVRDIDIDIDIGDAQDWDAAPVGDTAHHHDDVSVVVVVQVSVVVVVVPPPPPDPPPDDPRIHMGGDDMDID

Mean predicted aligned error: 6.2 Å

Secondary structure (DSSP, 8-state):
--EEEEEEEEEEGGGTEEEEEEEEEESSSEEE-TT--EEE--SHHHHHHHHHHHHHHHHHSTTS---TT--S-EEEEEEEEEE-

Solvent-accessible surface area (backbone atoms only — not comparable to full-atom values): 5051 Å² total; per-residue (Å²): 128,54,29,36,41,39,30,33,30,41,37,32,70,90,71,80,46,69,49,80,51,72,47,84,40,59,50,75,43,80,44,67,43,96,91,63,55,77,42,72,22,81,53,68,68,47,45,51,48,50,53,51,51,42,45,56,59,27,70,76,40,80,82,51,86,63,63,95,83,68,82,75,64,57,53,79,46,78,76,47,78,44,83,81